Protein AF-Q3TIV5-3-F1 (afdb_monomer_lite)

pLDDT: mean 74.92, std 12.52, range [39.38, 90.62]

Sequence (151 aa):
MPPKKQAQAGGSKKAEQKKKEKIIEDKTFGLKNKKGAKQQKFIKAVTHQVKFGQQNPRQVAQSEAEKKLKKDDKKKELQELNELFKPVVAAQKISKGADPKSVVCAFFKQGQCTKGDKCKFSHDLTLERKCEKRSVYIDARDEELEKGISS

Secondary structure (DSSP, 8-state):
--------HHHHHHHHHHHHHHHHHHHHTTTTT---HHHHHHHHHHHHHHHHTTS-HHHHHHHHHHHHHHHHHHHHHHHHHHHHTS---------TTS-GGGSB-HHHHTT----GGG-SSB--TTTGGGS----TT--HHHHHHHHHH--

Structure (mmCIF, N/CA/C/O backbone):
data_AF-Q3TIV5-3-F1
#
_entry.id   AF-Q3TIV5-3-F1
#
loop_
_atom_site.group_PDB
_atom_site.id
_atom_site.type_symbol
_atom_site.label_atom_id
_atom_site.label_alt_id
_atom_site.label_comp_id
_atom_site.label_asym_id
_atom_site.label_entity_id
_atom_site.label_seq_id
_atom_site.pdbx_PDB_ins_code
_atom_site.Cartn_x
_atom_site.Cartn_y
_atom_site.Cartn_z
_atom_site.occupancy
_atom_site.B_iso_or_equiv
_atom_site.auth_seq_id
_atom_site.auth_comp_id
_atom_site.auth_asym_id
_atom_site.auth_atom_id
_atom_site.pdbx_PDB_model_num
ATOM 1 N N . MET A 1 1 ? 3.127 -7.203 57.693 1.00 39.38 1 MET A N 1
ATOM 2 C CA . MET A 1 1 ? 2.578 -8.358 56.942 1.00 39.38 1 MET A CA 1
ATOM 3 C C . MET A 1 1 ? 2.193 -7.900 55.538 1.00 39.38 1 MET A C 1
ATOM 5 O O . MET A 1 1 ? 1.314 -7.053 55.437 1.00 39.38 1 MET A O 1
ATOM 9 N N . PRO A 1 2 ? 2.840 -8.389 54.467 1.00 48.47 2 PRO A N 1
ATOM 10 C CA . PRO A 1 2 ? 2.459 -8.059 53.095 1.00 48.47 2 PRO A CA 1
ATOM 11 C C . PRO A 1 2 ? 1.192 -8.840 52.693 1.00 48.47 2 PRO A C 1
ATOM 13 O O . PRO A 1 2 ? 1.144 -10.056 52.907 1.00 48.47 2 PRO A O 1
ATOM 16 N N . PRO A 1 3 ? 0.164 -8.194 52.114 1.00 55.72 3 PRO A N 1
ATOM 17 C CA . PRO A 1 3 ? -1.079 -8.862 51.748 1.00 55.72 3 PRO A CA 1
ATOM 18 C C . PRO A 1 3 ? -0.888 -9.746 50.509 1.00 55.72 3 PRO A C 1
ATOM 20 O O . PRO A 1 3 ? -0.866 -9.294 49.366 1.00 55.72 3 PRO A O 1
ATOM 23 N N . LYS A 1 4 ? -0.794 -11.052 50.752 1.00 49.47 4 LYS A N 1
ATOM 24 C CA . LYS A 1 4 ? -0.905 -12.112 49.750 1.00 49.47 4 LYS A CA 1
ATOM 25 C C . LYS A 1 4 ? -2.388 -12.288 49.391 1.00 49.47 4 LYS A C 1
ATOM 27 O O . LYS A 1 4 ? -3.097 -13.026 50.066 1.00 49.47 4 LYS A O 1
ATOM 32 N N . LYS A 1 5 ? -2.874 -11.634 48.329 1.00 43.88 5 LYS A N 1
ATOM 33 C CA . LYS A 1 5 ? -4.102 -12.065 47.634 1.00 43.88 5 LYS A CA 1
ATOM 34 C C . LYS A 1 5 ? -3.806 -12.343 46.169 1.00 43.88 5 LYS A C 1
ATOM 36 O O . LYS A 1 5 ? -3.547 -11.459 45.361 1.00 43.88 5 LYS A O 1
ATOM 41 N N . GLN A 1 6 ? -3.793 -13.640 45.899 1.00 43.62 6 GLN A N 1
ATOM 42 C CA . GLN A 1 6 ? -3.507 -14.278 44.633 1.00 43.62 6 GLN A CA 1
ATOM 43 C C . GLN A 1 6 ? -4.566 -13.951 43.575 1.00 43.62 6 GLN A C 1
ATOM 45 O O . GLN A 1 6 ? -5.770 -13.983 43.813 1.00 43.62 6 GLN A O 1
ATOM 50 N N . ALA A 1 7 ? -4.054 -13.676 42.381 1.00 45.09 7 ALA A N 1
ATOM 51 C CA . ALA A 1 7 ? -4.575 -14.059 41.078 1.00 45.09 7 ALA A CA 1
ATOM 52 C C . ALA A 1 7 ? -5.830 -14.966 41.061 1.00 45.09 7 ALA A C 1
ATOM 54 O O . ALA A 1 7 ? -5.704 -16.183 41.002 1.00 45.09 7 ALA A O 1
ATOM 55 N N . GLN A 1 8 ? -7.031 -14.381 40.963 1.00 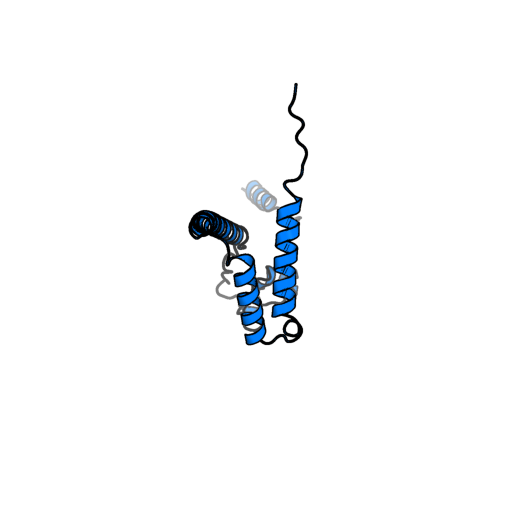41.53 8 GLN A N 1
ATOM 56 C CA . GLN A 1 8 ? -8.200 -15.041 40.342 1.00 41.53 8 GLN A CA 1
ATOM 57 C C . GLN A 1 8 ? -9.097 -14.105 39.500 1.00 41.53 8 GLN A C 1
ATOM 59 O O . GLN A 1 8 ? -10.140 -14.523 39.005 1.00 41.53 8 GLN A O 1
ATOM 64 N N . ALA A 1 9 ? -8.671 -12.873 39.198 1.00 48.53 9 ALA A N 1
ATOM 65 C CA . ALA A 1 9 ? -9.428 -11.980 38.303 1.00 48.53 9 ALA A CA 1
ATOM 66 C C . ALA A 1 9 ? -9.387 -12.396 36.808 1.00 48.53 9 ALA A C 1
ATOM 68 O O . ALA A 1 9 ? -10.156 -11.884 35.993 1.00 48.53 9 ALA A O 1
ATOM 69 N N . GLY A 1 10 ? -8.504 -13.331 36.428 1.00 47.69 10 GLY A N 1
ATOM 70 C CA . GLY A 1 10 ? -8.333 -13.785 35.039 1.00 47.69 10 GLY A CA 1
ATOM 71 C C . GLY A 1 10 ? -9.355 -14.826 34.557 1.00 47.69 10 GLY A C 1
ATOM 72 O O . GLY A 1 10 ? -9.569 -14.959 33.351 1.00 47.69 10 GLY A O 1
ATOM 73 N N . GLY A 1 11 ? -10.010 -15.550 35.474 1.00 50.72 11 GLY A N 1
ATOM 74 C CA . GLY A 1 11 ? -10.918 -16.655 35.137 1.00 50.72 11 GLY A CA 1
ATOM 75 C C . GLY A 1 11 ? -12.246 -16.198 34.526 1.00 50.72 11 GLY A C 1
ATOM 76 O O . GLY A 1 11 ? -12.652 -16.708 33.479 1.00 50.72 11 GLY A O 1
ATOM 77 N N . SER A 1 12 ? -12.893 -15.191 35.123 1.00 62.12 12 SER A N 1
ATOM 78 C CA . SER A 1 12 ? -14.235 -14.753 34.705 1.00 62.12 12 SER A CA 1
ATOM 79 C C . SER A 1 12 ? -14.260 -14.137 33.309 1.00 62.12 12 SER A C 1
ATOM 81 O O . SER A 1 12 ? -15.129 -14.479 32.512 1.00 62.12 12 SER A O 1
ATOM 83 N N . LYS A 1 13 ? -13.264 -13.312 32.947 1.00 75.25 13 LYS A N 1
ATOM 84 C CA . LYS A 1 13 ? -13.191 -12.717 31.599 1.00 75.25 13 LYS A CA 1
ATOM 85 C C . LYS A 1 13 ? -13.003 -13.780 30.515 1.00 75.25 13 LYS A C 1
ATOM 87 O O . LYS A 1 13 ? -13.672 -13.728 29.486 1.00 75.25 13 LYS A O 1
ATOM 92 N N . LYS A 1 14 ? -12.149 -14.783 30.762 1.00 78.94 14 LYS A N 1
ATOM 93 C CA . LYS A 1 14 ? -11.912 -15.890 29.821 1.00 78.94 14 LYS A CA 1
ATOM 94 C C . LYS A 1 14 ? -13.148 -16.780 29.667 1.00 78.94 14 LYS A C 1
ATOM 96 O O . LYS A 1 14 ? -13.465 -17.188 28.551 1.00 78.94 14 LYS A O 1
ATOM 101 N N . ALA A 1 15 ? -13.861 -17.063 30.758 1.00 83.00 15 ALA A N 1
ATOM 102 C CA . ALA A 1 15 ? -15.099 -17.839 30.719 1.00 83.00 15 ALA A CA 1
ATOM 103 C C . ALA A 1 15 ? -16.219 -17.105 29.961 1.00 83.00 15 ALA A C 1
ATOM 105 O O . ALA A 1 15 ? -16.880 -17.698 29.108 1.00 83.00 15 ALA A O 1
ATOM 106 N N . GLU A 1 16 ? -16.402 -15.810 30.217 1.00 81.31 16 GLU A N 1
ATOM 107 C CA . GLU A 1 16 ? -17.414 -14.992 29.545 1.00 81.31 16 GLU A CA 1
ATOM 108 C C . GLU A 1 16 ? -17.105 -14.816 28.049 1.00 81.31 16 GLU A C 1
ATOM 110 O O . GLU A 1 16 ? -17.998 -14.906 27.206 1.00 81.31 16 GLU A O 1
ATOM 115 N N . GLN A 1 17 ? -15.826 -14.667 27.696 1.00 80.56 17 GLN A N 1
ATOM 116 C CA . GLN A 1 17 ? -15.374 -14.595 26.308 1.00 80.56 17 GLN A CA 1
ATOM 117 C C . GLN A 1 17 ? -15.606 -15.910 25.552 1.00 80.56 17 GLN A C 1
ATOM 119 O O . GLN A 1 17 ? -16.105 -15.870 24.432 1.00 80.56 17 GLN A O 1
ATOM 124 N N . LYS A 1 18 ? -15.350 -17.071 26.175 1.00 85.38 18 LYS A N 1
ATOM 125 C CA . LYS A 1 18 ? -15.676 -18.383 25.587 1.00 85.38 18 LYS A CA 1
ATOM 126 C C . LYS A 1 18 ? -17.178 -18.561 25.352 1.00 85.38 18 LYS A C 1
ATOM 128 O O . LYS A 1 18 ? -17.565 -19.100 24.324 1.00 85.38 18 LYS A O 1
ATOM 133 N N . LYS A 1 19 ? -18.038 -18.103 26.270 1.00 86.06 19 LYS A N 1
ATOM 134 C CA . LYS A 1 19 ? -19.501 -18.140 26.072 1.00 86.06 19 LYS A CA 1
ATOM 135 C C . LYS A 1 19 ? -19.923 -17.270 24.886 1.00 86.06 19 LYS A C 1
ATOM 137 O O . LYS A 1 19 ? -20.697 -17.721 24.049 1.00 86.06 19 LYS A O 1
ATOM 142 N N . LYS A 1 20 ? -19.369 -16.058 24.774 1.00 85.56 20 LYS A N 1
ATOM 143 C CA . LYS A 1 20 ? -19.592 -15.161 23.626 1.00 85.56 20 LYS A CA 1
ATOM 144 C C . LYS A 1 20 ? -19.121 -15.795 22.317 1.00 85.56 20 LYS A C 1
ATOM 146 O O . LYS A 1 20 ? -19.830 -15.715 21.322 1.00 85.56 20 LYS A O 1
ATOM 151 N N . GLU A 1 21 ? -17.965 -16.452 22.323 1.00 86.25 21 GLU A N 1
ATOM 152 C CA . GLU A 1 21 ? -17.433 -17.156 21.155 1.00 86.25 21 GLU A CA 1
ATOM 153 C C . GLU A 1 21 ? -18.335 -18.316 20.731 1.00 86.25 21 GLU A C 1
ATOM 155 O O . GLU A 1 21 ? -18.706 -18.364 19.566 1.00 86.25 21 GLU A O 1
ATOM 160 N N . LYS A 1 22 ? -18.821 -19.135 21.675 1.00 87.56 22 LYS A N 1
ATOM 161 C CA . LYS A 1 22 ? -19.807 -20.193 21.397 1.00 87.56 22 LYS A CA 1
ATOM 162 C C . LYS A 1 22 ? -21.110 -19.652 20.803 1.00 87.56 22 LYS A C 1
ATOM 164 O O . LYS A 1 22 ? -21.621 -20.225 19.853 1.00 87.56 22 LYS A O 1
ATOM 169 N N . ILE A 1 23 ? -21.629 -18.529 21.310 1.00 87.06 23 ILE A N 1
ATOM 170 C CA . ILE A 1 23 ? -22.836 -17.881 20.757 1.00 87.06 23 ILE A CA 1
ATOM 171 C C . ILE A 1 23 ? -22.581 -17.364 19.334 1.00 87.06 23 ILE A C 1
ATOM 173 O O . ILE A 1 23 ? -23.464 -17.422 18.480 1.00 87.06 23 ILE A O 1
ATOM 177 N N . ILE A 1 24 ? -21.384 -16.834 19.068 1.00 86.69 24 ILE A N 1
ATOM 178 C CA . ILE A 1 24 ? -21.001 -16.404 17.721 1.00 86.69 24 ILE A CA 1
ATOM 179 C C . ILE A 1 24 ? -20.874 -17.621 16.814 1.00 86.69 24 ILE A C 1
ATOM 181 O O . ILE A 1 24 ? -21.398 -17.586 15.707 1.00 86.69 24 ILE A O 1
ATOM 185 N N . GLU A 1 25 ? -20.192 -18.679 17.247 1.00 84.38 25 GLU A N 1
ATOM 186 C CA . GLU A 1 25 ? -20.038 -19.914 16.482 1.00 84.38 25 GLU A CA 1
ATOM 187 C C . GLU A 1 25 ? -21.381 -20.525 16.133 1.00 84.38 25 GLU A C 1
ATOM 189 O O . GLU A 1 25 ? -21.583 -20.764 14.955 1.00 84.38 25 GLU A O 1
ATOM 194 N N . ASP A 1 26 ? -22.301 -20.650 17.087 1.00 88.62 26 ASP A N 1
ATOM 195 C CA . ASP A 1 26 ? -23.659 -21.161 16.882 1.00 88.62 26 ASP A CA 1
ATOM 196 C C . ASP A 1 26 ? -24.447 -20.324 15.855 1.00 88.62 26 ASP A C 1
ATOM 198 O O . ASP A 1 26 ? -24.900 -20.834 14.832 1.00 88.62 26 ASP A O 1
ATOM 202 N N . LYS A 1 27 ? -24.488 -18.995 16.022 1.00 87.06 27 LYS A N 1
ATOM 203 C CA . LYS A 1 27 ? -25.204 -18.096 15.094 1.00 87.06 27 LYS A CA 1
ATOM 204 C C . LYS A 1 27 ? -24.546 -17.945 13.721 1.00 87.06 27 LYS A C 1
ATOM 206 O O . LYS A 1 27 ? -25.187 -17.489 12.775 1.00 87.06 27 LYS A O 1
ATOM 211 N N . THR A 1 28 ? -23.250 -18.228 13.613 1.00 84.00 28 THR A N 1
ATOM 212 C CA . THR A 1 28 ? -22.482 -18.120 12.358 1.00 84.00 28 THR A CA 1
ATOM 213 C C . THR A 1 28 ? -22.102 -19.485 11.783 1.00 84.00 28 THR A C 1
ATOM 215 O O . THR A 1 28 ? -21.384 -19.552 10.777 1.00 84.00 28 THR A O 1
ATOM 218 N N . PHE A 1 29 ? -22.594 -20.564 12.393 1.00 85.69 29 PHE A N 1
ATOM 219 C CA . PHE A 1 29 ? -22.361 -21.941 11.990 1.00 85.69 29 PHE A CA 1
ATOM 220 C C . PHE A 1 29 ? -22.921 -22.160 10.578 1.00 85.69 29 PHE A C 1
ATOM 222 O O . PHE A 1 29 ? -23.987 -21.658 10.231 1.00 85.69 29 PHE A O 1
ATOM 229 N N . GLY A 1 30 ? -22.157 -22.819 9.704 1.00 80.12 30 GLY A N 1
ATOM 230 C CA . GLY A 1 30 ? -22.539 -23.061 8.302 1.00 80.12 30 GLY A CA 1
ATOM 231 C C . GLY A 1 30 ? -22.417 -21.865 7.339 1.00 80.12 30 GLY A C 1
ATOM 232 O O . GLY A 1 30 ? -22.327 -22.064 6.129 1.00 80.12 30 GLY A O 1
ATOM 233 N N . LEU A 1 31 ? -22.330 -20.623 7.831 1.00 78.25 31 LEU A N 1
ATOM 234 C CA . LEU A 1 31 ? -22.202 -19.424 6.981 1.00 78.25 31 LEU A CA 1
ATOM 235 C C . LEU A 1 31 ? -20.742 -19.053 6.679 1.00 78.25 31 LEU A C 1
ATOM 237 O O . LEU A 1 31 ? -20.468 -18.425 5.657 1.00 78.25 31 LEU A O 1
ATOM 241 N N . LYS A 1 32 ? -19.795 -19.462 7.533 1.00 66.50 32 LYS A N 1
ATOM 242 C CA . LYS A 1 32 ? -18.359 -19.149 7.389 1.00 66.50 32 LYS A CA 1
ATOM 243 C C . LYS A 1 32 ? -17.712 -19.765 6.140 1.00 66.50 32 LYS A C 1
ATOM 245 O O . LYS A 1 32 ? -16.792 -19.168 5.587 1.00 66.50 32 LYS A O 1
ATOM 250 N N . ASN A 1 33 ? -18.213 -20.904 5.654 1.00 71.88 33 ASN A N 1
ATOM 251 C CA . ASN A 1 33 ? -17.664 -21.585 4.472 1.00 71.88 33 ASN A CA 1
ATOM 252 C C . ASN A 1 33 ? -18.094 -20.924 3.152 1.00 71.88 33 ASN A C 1
ATOM 254 O O . ASN A 1 33 ? -17.470 -21.141 2.114 1.00 71.88 33 ASN A O 1
ATOM 258 N N . LYS A 1 34 ? -19.143 -20.093 3.172 1.00 70.94 34 LYS A N 1
ATOM 259 C CA . LYS A 1 34 ? -19.651 -19.399 1.986 1.00 70.94 34 LYS A CA 1
ATOM 260 C C . LYS A 1 34 ? -19.122 -17.966 1.979 1.00 70.94 34 LYS A C 1
ATOM 262 O O . LYS A 1 34 ? -19.580 -17.118 2.740 1.00 70.94 34 LYS A O 1
ATOM 267 N N . LYS A 1 35 ? -18.187 -17.663 1.070 1.00 73.06 35 LYS A N 1
ATOM 268 C CA . LYS A 1 35 ? -17.531 -16.341 0.921 1.00 73.06 35 LYS A CA 1
ATOM 269 C C . LYS A 1 35 ? -18.456 -15.212 0.411 1.00 73.06 35 LYS A C 1
ATOM 271 O O . LYS A 1 35 ? -17.978 -14.201 -0.094 1.00 73.06 35 LYS A O 1
ATOM 276 N N . GLY A 1 36 ? -19.777 -15.354 0.530 1.00 83.75 36 GLY A N 1
ATOM 277 C CA . GLY A 1 36 ? -20.743 -14.367 0.050 1.00 83.75 36 GLY A CA 1
ATOM 278 C C . GLY A 1 36 ? -20.631 -13.038 0.801 1.00 83.75 36 GLY A C 1
ATOM 279 O O . GLY A 1 36 ? -20.573 -13.012 2.029 1.00 83.75 36 GLY A O 1
ATOM 280 N N . ALA A 1 37 ? -20.651 -11.913 0.080 1.00 87.88 37 ALA A N 1
ATOM 281 C CA . ALA A 1 37 ? -20.561 -10.580 0.685 1.00 87.88 37 ALA A CA 1
ATOM 282 C C . ALA A 1 37 ? -21.685 -10.311 1.709 1.00 87.88 37 ALA A C 1
ATOM 284 O O . ALA A 1 37 ? -21.443 -9.687 2.743 1.00 87.88 37 ALA A O 1
ATOM 285 N N . LYS A 1 38 ? -22.904 -10.812 1.453 1.00 87.38 38 LYS A N 1
ATOM 286 C CA . LYS A 1 38 ? -24.046 -10.723 2.382 1.00 87.38 38 LYS A CA 1
ATOM 287 C C . LYS A 1 38 ? -23.791 -11.535 3.659 1.00 87.38 38 LYS A C 1
ATOM 289 O O . LYS A 1 38 ? -23.950 -11.005 4.756 1.00 87.38 38 LYS A O 1
ATOM 294 N N . GLN A 1 39 ? -23.303 -12.769 3.519 1.00 84.44 39 GLN A N 1
ATOM 295 C CA . GLN A 1 39 ? -22.902 -13.630 4.637 1.00 84.44 39 GLN A CA 1
ATOM 296 C C . GLN A 1 39 ? -21.800 -12.996 5.486 1.00 84.44 39 GLN A C 1
ATOM 298 O O . GLN A 1 39 ? -21.919 -12.943 6.707 1.00 84.44 39 GLN A O 1
ATOM 303 N N . GLN A 1 40 ? -20.770 -12.432 4.853 1.00 85.62 40 GLN A N 1
ATOM 304 C CA . GLN A 1 40 ? -19.689 -11.748 5.563 1.00 85.62 40 GLN A CA 1
ATOM 305 C C . GLN A 1 40 ? -20.196 -10.545 6.370 1.00 85.62 40 GLN A C 1
ATOM 307 O O . GLN A 1 40 ? -19.772 -10.337 7.507 1.00 85.62 40 GLN A O 1
ATOM 312 N N . LYS A 1 41 ? -21.131 -9.758 5.819 1.00 90.25 41 LYS A N 1
ATOM 313 C CA . LYS A 1 41 ? -21.777 -8.652 6.547 1.00 90.25 41 LYS A CA 1
ATOM 314 C C . LYS A 1 41 ? -22.588 -9.157 7.746 1.00 90.25 41 LYS A C 1
ATOM 316 O O . LYS A 1 41 ? -22.481 -8.573 8.821 1.00 90.25 41 LYS A O 1
ATOM 321 N N . PHE A 1 42 ? -23.327 -10.256 7.592 1.00 90.00 42 PHE A N 1
ATOM 322 C CA . PHE A 1 42 ? -24.095 -10.870 8.679 1.00 90.00 42 PHE A CA 1
ATOM 323 C C . PHE A 1 42 ? -23.193 -11.391 9.808 1.00 90.00 42 PHE A C 1
ATOM 325 O O . PHE A 1 42 ? -23.401 -11.042 10.968 1.00 90.00 42 PHE A O 1
ATOM 332 N N . ILE A 1 43 ? -22.127 -12.132 9.478 1.00 88.06 43 ILE A N 1
ATOM 333 C CA . ILE A 1 43 ? -21.142 -12.627 10.456 1.00 88.06 43 ILE A CA 1
ATOM 334 C C . ILE A 1 43 ? -20.528 -11.458 11.236 1.00 88.06 43 ILE A C 1
ATOM 336 O O . ILE A 1 43 ? -20.407 -11.532 12.461 1.00 88.06 43 ILE A O 1
ATOM 340 N N . LYS A 1 44 ? -20.184 -10.356 10.551 1.00 88.94 44 LYS A N 1
ATOM 341 C CA . LYS A 1 44 ? -19.671 -9.137 11.194 1.00 88.94 44 LYS A CA 1
ATOM 342 C C . LYS A 1 44 ? -20.696 -8.512 12.141 1.00 88.94 44 LYS A C 1
ATOM 344 O O . LYS A 1 44 ? -20.329 -8.191 13.268 1.00 88.94 44 LYS A O 1
ATOM 349 N N . ALA A 1 45 ? -21.954 -8.377 11.720 1.00 88.25 45 ALA A N 1
ATOM 350 C CA . ALA A 1 45 ? -23.019 -7.802 12.541 1.00 88.25 45 ALA A CA 1
ATOM 351 C C . ALA A 1 45 ? -23.281 -8.631 13.809 1.00 88.25 45 ALA A C 1
ATOM 353 O O . ALA A 1 45 ? -23.267 -8.084 14.910 1.00 88.25 45 ALA A O 1
ATOM 354 N N . VAL A 1 46 ? -23.414 -9.955 13.675 1.00 88.69 46 VAL A N 1
ATOM 355 C CA . VAL A 1 46 ? -23.622 -10.873 14.808 1.00 88.69 46 VAL A CA 1
ATOM 356 C C . VAL A 1 46 ? -22.420 -10.867 15.754 1.00 88.69 46 VAL A C 1
ATOM 358 O O . VAL A 1 46 ? -22.582 -10.754 16.968 1.00 88.69 46 VAL A O 1
ATOM 361 N N . THR A 1 47 ? -21.199 -10.919 15.210 1.00 87.44 47 THR A N 1
ATOM 362 C CA . THR A 1 47 ? -19.966 -10.846 16.011 1.00 87.44 47 THR A CA 1
ATOM 363 C C . THR A 1 47 ? -19.889 -9.536 16.789 1.00 87.44 47 THR A C 1
ATOM 365 O O . THR A 1 47 ? -19.521 -9.536 17.962 1.00 87.44 47 THR A O 1
ATOM 368 N N . HIS A 1 48 ? -20.247 -8.418 16.156 1.00 85.81 48 HIS A N 1
ATOM 369 C CA . HIS A 1 48 ? -20.264 -7.1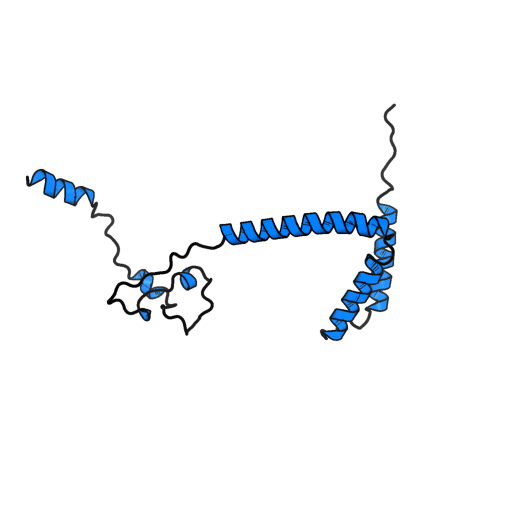11 16.800 1.00 85.81 48 HIS A CA 1
ATOM 370 C C . HIS A 1 48 ? -21.331 -7.043 17.901 1.00 85.81 48 HIS A C 1
ATOM 372 O O . HIS A 1 48 ? -21.037 -6.622 19.017 1.00 85.81 48 HIS A O 1
ATOM 378 N N . GLN A 1 49 ? -22.545 -7.530 17.635 1.00 84.94 49 GLN A N 1
ATOM 379 C CA . GLN A 1 49 ? -23.637 -7.536 18.608 1.00 84.94 49 GLN A CA 1
ATOM 380 C C . GLN A 1 49 ? -23.291 -8.354 19.859 1.00 84.94 49 GLN A C 1
ATOM 382 O O . GLN A 1 49 ? -23.508 -7.886 20.970 1.00 84.94 49 GLN A O 1
ATOM 387 N N . VAL A 1 50 ? -22.698 -9.542 19.707 1.00 84.06 50 VAL A N 1
ATOM 388 C CA . VAL A 1 50 ? -22.349 -10.401 20.853 1.00 84.06 50 VAL A CA 1
ATOM 389 C C . VAL A 1 50 ? -21.129 -9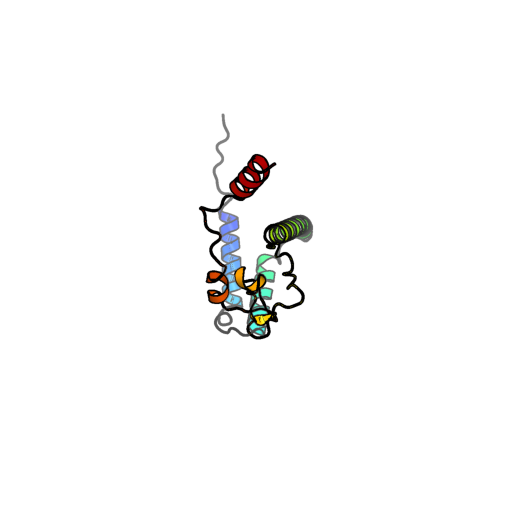.868 21.619 1.00 84.06 50 VAL A C 1
ATOM 391 O O . VAL A 1 50 ? -21.046 -10.026 22.837 1.00 84.06 50 VAL A O 1
ATOM 394 N N . LYS A 1 51 ? -20.176 -9.216 20.936 1.00 81.25 51 LYS A N 1
ATOM 395 C CA . LYS A 1 51 ? -18.973 -8.664 21.584 1.00 81.25 51 LYS A CA 1
ATOM 396 C C . LYS A 1 51 ? -19.223 -7.336 22.300 1.00 81.25 51 LYS A C 1
ATOM 398 O O . LYS A 1 51 ? -18.655 -7.134 23.370 1.00 81.25 51 LYS A O 1
ATOM 403 N N . PHE A 1 52 ? -20.042 -6.453 21.728 1.00 76.69 52 PHE A N 1
ATOM 404 C CA . PHE A 1 52 ? -20.226 -5.082 22.223 1.00 76.69 52 PHE A CA 1
ATOM 405 C C . PHE A 1 52 ? -21.618 -4.808 22.809 1.00 76.69 52 PHE A C 1
ATOM 407 O O . PHE A 1 52 ? -21.761 -3.876 23.592 1.00 76.69 52 PHE A O 1
ATOM 414 N N . GLY A 1 53 ? -22.634 -5.618 22.492 1.00 67.81 53 GLY A N 1
ATOM 415 C CA . GLY A 1 53 ? -24.045 -5.350 22.813 1.00 67.81 53 GLY A CA 1
ATOM 416 C C . GLY A 1 53 ? -24.446 -5.411 24.291 1.00 67.81 53 GLY A C 1
ATOM 417 O O . GLY A 1 53 ? -25.624 -5.279 24.590 1.00 67.81 53 GLY A O 1
ATOM 418 N N . GLN A 1 54 ? -23.504 -5.603 25.215 1.00 62.06 54 GLN A N 1
ATOM 419 C CA . GLN A 1 54 ? -23.751 -5.549 26.664 1.00 62.06 54 GLN A CA 1
ATOM 420 C C . GLN A 1 54 ? -22.816 -4.583 27.394 1.00 62.06 54 GLN A C 1
ATOM 422 O O . GLN A 1 54 ? -22.658 -4.652 28.610 1.00 62.06 54 GLN A O 1
ATOM 427 N N . GLN A 1 55 ? -22.156 -3.682 26.671 1.00 62.38 55 GLN A N 1
ATOM 428 C CA . GLN A 1 55 ? -21.447 -2.601 27.333 1.00 62.38 55 GLN A CA 1
ATOM 429 C C . GLN A 1 55 ? -22.469 -1.526 27.710 1.00 62.38 55 GLN A C 1
ATOM 431 O O . GLN A 1 55 ? -23.162 -0.991 26.846 1.00 62.38 55 GLN A O 1
ATOM 436 N N . ASN A 1 56 ? -22.581 -1.230 29.010 1.00 62.94 56 ASN A N 1
ATOM 437 C CA . ASN A 1 56 ? -23.412 -0.133 29.506 1.00 62.94 56 ASN A CA 1
ATOM 438 C C . ASN A 1 56 ? -23.089 1.149 28.716 1.00 62.94 56 ASN A C 1
ATOM 440 O O . ASN A 1 56 ? -21.900 1.416 28.509 1.00 62.94 56 ASN A O 1
ATOM 444 N N . PRO A 1 57 ? -24.084 1.979 28.340 1.00 66.12 57 PRO A N 1
ATOM 445 C CA . PRO A 1 57 ? -23.878 3.181 27.521 1.00 66.12 57 PRO A CA 1
ATOM 446 C C . PRO A 1 57 ? -22.729 4.068 28.019 1.00 66.12 57 PRO A C 1
ATOM 448 O O . PRO A 1 57 ? -21.966 4.618 27.232 1.00 66.12 57 PRO A O 1
ATOM 451 N N . ARG A 1 58 ? -22.540 4.127 29.344 1.00 67.69 58 ARG A N 1
ATOM 452 C CA . ARG A 1 58 ? -21.454 4.862 30.003 1.00 67.69 58 ARG A CA 1
ATOM 453 C C . ARG A 1 58 ? -20.055 4.290 29.729 1.00 67.69 58 ARG A C 1
ATOM 455 O O . ARG A 1 58 ? -19.130 5.055 29.486 1.00 67.69 58 ARG A O 1
ATOM 462 N N . GLN A 1 59 ? -19.893 2.965 29.739 1.00 65.25 59 GLN A N 1
ATOM 463 C CA . GLN A 1 59 ? -18.619 2.308 29.411 1.00 65.25 59 GLN A CA 1
ATOM 464 C C . GLN A 1 59 ? -18.346 2.325 27.905 1.00 65.25 59 GLN A C 1
ATOM 466 O O . GLN A 1 59 ? -17.191 2.439 27.493 1.00 65.25 59 GLN A O 1
ATOM 471 N N . VAL A 1 60 ? -19.396 2.256 27.078 1.00 63.84 60 VAL A N 1
ATOM 472 C CA . VAL A 1 60 ? -19.266 2.472 25.631 1.00 63.84 60 VAL A CA 1
ATOM 473 C C . VAL A 1 60 ? -18.758 3.882 25.383 1.00 63.84 60 VAL A C 1
ATOM 475 O O . VAL A 1 60 ? -17.712 4.005 24.773 1.00 63.84 60 VAL A O 1
ATOM 478 N N . ALA A 1 61 ? -19.390 4.919 25.939 1.00 65.12 61 ALA A N 1
ATOM 479 C CA . ALA A 1 61 ? -18.974 6.306 25.733 1.00 65.12 61 ALA A CA 1
ATOM 480 C C . ALA A 1 61 ? -17.517 6.568 26.158 1.00 65.12 61 ALA A C 1
ATOM 482 O O . ALA A 1 61 ? -16.757 7.163 25.396 1.00 65.12 61 ALA A O 1
ATOM 483 N N . GLN A 1 62 ? -17.102 6.070 27.330 1.00 68.62 62 GLN A N 1
ATOM 484 C CA . GLN A 1 62 ? -15.713 6.193 27.793 1.00 68.62 62 GLN A CA 1
ATOM 485 C C . GLN A 1 62 ? -14.739 5.448 26.872 1.00 68.62 62 GLN A C 1
ATOM 487 O O . GLN A 1 62 ? -13.776 6.033 26.378 1.00 68.62 62 GLN A O 1
ATOM 492 N N . SER A 1 63 ? -15.034 4.185 26.549 1.00 64.06 63 SER A N 1
ATOM 493 C CA . SER A 1 63 ? -14.167 3.393 25.673 1.00 64.06 63 SER A CA 1
ATOM 494 C C . SER A 1 63 ? -14.176 3.872 24.218 1.00 64.06 63 SER A C 1
ATOM 496 O O . SER A 1 63 ? -13.194 3.672 23.508 1.00 64.06 63 SER A O 1
ATOM 498 N N . GLU A 1 64 ? -15.251 4.504 23.747 1.00 67.62 64 GLU A N 1
ATOM 499 C CA . GLU A 1 64 ? -15.354 5.072 22.408 1.00 67.62 64 GLU A CA 1
ATOM 500 C C . GLU A 1 64 ? -14.566 6.379 22.317 1.00 67.62 64 GLU A C 1
ATOM 502 O O . GLU A 1 64 ? -13.849 6.563 21.339 1.00 67.62 64 GLU A O 1
ATOM 507 N N . ALA A 1 65 ? -14.612 7.238 23.341 1.00 70.44 65 ALA A N 1
ATOM 508 C CA . ALA A 1 65 ? -13.774 8.436 23.422 1.00 70.44 65 ALA A CA 1
ATOM 509 C C . ALA A 1 65 ? -12.277 8.076 23.426 1.00 70.44 65 ALA A C 1
ATOM 511 O O . ALA A 1 65 ? -11.517 8.587 22.602 1.00 70.44 65 ALA A O 1
ATOM 512 N N . GLU A 1 66 ? -11.865 7.112 24.257 1.00 71.12 66 GLU A N 1
ATOM 513 C CA . GLU A 1 66 ? -10.483 6.615 24.274 1.00 71.12 66 GLU A CA 1
ATOM 514 C C . GLU A 1 66 ? -10.077 5.959 22.943 1.00 71.12 66 GLU A C 1
ATOM 516 O O . GLU A 1 66 ? -8.958 6.149 22.465 1.00 71.12 66 GLU A O 1
ATOM 521 N N . LYS A 1 67 ? -10.977 5.199 22.300 1.00 72.12 67 LYS A N 1
ATOM 522 C CA . LYS A 1 67 ? -10.716 4.601 20.979 1.00 72.12 67 LYS A CA 1
ATOM 523 C C . LYS A 1 67 ? -10.639 5.645 19.872 1.00 72.12 67 LYS A C 1
ATOM 525 O O . LYS A 1 67 ? -9.864 5.443 18.945 1.00 72.12 67 LYS A O 1
ATOM 530 N N . LYS A 1 68 ? -11.425 6.724 19.930 1.00 72.00 68 LYS A N 1
ATOM 531 C CA . LYS A 1 68 ? -11.371 7.821 18.953 1.00 72.00 68 LYS A CA 1
ATOM 532 C C . LYS A 1 68 ? -10.037 8.556 19.046 1.00 72.00 68 LYS A C 1
ATOM 534 O O . LYS A 1 68 ? -9.410 8.718 18.006 1.00 72.00 68 LYS A O 1
ATOM 539 N N . LEU A 1 69 ? -9.567 8.882 20.256 1.00 75.75 69 LEU A N 1
ATOM 540 C CA . LEU A 1 69 ? -8.229 9.457 20.451 1.00 75.75 69 LEU A CA 1
ATOM 541 C C . LEU A 1 69 ? -7.141 8.520 19.920 1.00 75.75 69 LEU A C 1
ATOM 543 O O . LEU A 1 69 ? -6.355 8.921 19.072 1.00 75.75 69 LEU A O 1
ATOM 547 N N . LYS A 1 70 ? -7.151 7.243 20.327 1.00 76.62 70 LYS A N 1
ATOM 548 C CA . LYS A 1 70 ? -6.156 6.262 19.853 1.00 76.62 70 LYS A CA 1
ATOM 549 C C . LYS A 1 70 ? -6.222 6.016 18.346 1.00 76.62 70 LYS A C 1
ATOM 551 O O . LYS A 1 70 ? -5.218 5.666 17.740 1.00 76.62 70 LYS A O 1
ATOM 556 N N . LYS A 1 71 ? -7.397 6.146 17.725 1.00 80.25 71 LYS A N 1
ATOM 557 C CA . LYS A 1 71 ? -7.560 5.993 16.274 1.00 80.25 71 LYS A CA 1
ATOM 558 C C . LYS A 1 71 ? -7.056 7.219 15.518 1.00 80.25 71 LYS A C 1
ATOM 560 O O . LYS A 1 71 ? -6.499 7.036 14.442 1.00 80.25 71 LYS A O 1
ATOM 565 N N . ASP A 1 72 ? -7.270 8.422 16.044 1.00 81.62 72 ASP A N 1
ATOM 566 C CA . ASP A 1 72 ? -6.727 9.654 15.466 1.00 81.62 72 ASP A CA 1
ATOM 567 C C . ASP A 1 72 ? -5.200 9.667 15.557 1.00 81.62 72 ASP A C 1
ATOM 569 O O . ASP A 1 72 ? -4.531 9.858 14.547 1.00 81.62 72 ASP A O 1
ATOM 573 N N . ASP A 1 73 ? -4.669 9.319 16.728 1.00 83.25 73 ASP A N 1
ATOM 574 C CA . ASP A 1 73 ? -3.235 9.191 16.986 1.00 83.25 73 ASP A CA 1
ATOM 575 C C . ASP A 1 73 ? -2.593 8.145 16.063 1.00 83.25 73 ASP A C 1
ATOM 577 O O . ASP A 1 73 ? -1.682 8.447 15.299 1.00 83.25 73 ASP A O 1
ATOM 581 N N . LYS A 1 74 ? -3.191 6.949 15.971 1.00 86.94 74 LYS A N 1
ATOM 582 C CA . LYS A 1 74 ? -2.722 5.901 15.054 1.00 86.94 74 LYS A CA 1
ATOM 583 C C . LYS A 1 74 ? -2.863 6.273 13.575 1.00 86.94 74 LYS A C 1
ATOM 585 O O . LYS A 1 74 ? -2.117 5.767 12.741 1.00 86.94 74 LYS A O 1
ATOM 590 N N . LYS A 1 75 ? -3.837 7.114 13.213 1.00 87.06 75 LYS A N 1
ATOM 591 C CA . LYS A 1 75 ? -3.984 7.609 11.837 1.00 87.06 75 LYS A CA 1
ATOM 592 C C . LYS A 1 75 ? -2.904 8.644 11.519 1.00 87.06 75 LYS A C 1
ATOM 594 O O . LYS A 1 75 ? -2.380 8.600 10.411 1.00 87.06 75 LYS A O 1
ATOM 599 N N . LYS A 1 76 ? -2.574 9.526 12.465 1.00 88.31 76 LYS A N 1
ATOM 600 C CA . LYS A 1 76 ? -1.469 10.485 12.350 1.00 88.31 76 LYS A CA 1
ATOM 601 C C . LYS A 1 76 ? -0.127 9.772 12.269 1.00 88.31 76 LYS A C 1
ATOM 603 O O . LYS A 1 76 ? 0.604 10.036 11.331 1.00 88.31 76 LYS A O 1
ATOM 608 N N . GLU A 1 77 ? 0.128 8.794 13.136 1.00 87.62 77 GLU A N 1
ATOM 609 C CA . GLU A 1 77 ? 1.337 7.961 13.081 1.00 87.62 77 GLU A CA 1
ATOM 610 C C . GLU A 1 77 ? 1.449 7.228 11.736 1.00 87.62 77 GLU A C 1
ATOM 612 O O . GLU A 1 77 ? 2.498 7.239 11.104 1.00 87.62 77 GLU A O 1
ATOM 617 N N . LEU A 1 78 ? 0.352 6.648 11.232 1.00 84.06 78 LEU A N 1
ATOM 618 C CA . LEU A 1 78 ? 0.353 6.005 9.915 1.00 84.06 78 LEU A CA 1
ATOM 619 C C . LEU A 1 78 ? 0.598 7.004 8.775 1.00 84.06 78 LEU A C 1
ATOM 621 O O . LEU A 1 78 ? 1.221 6.645 7.776 1.00 84.06 78 LEU A O 1
ATOM 625 N N . GLN A 1 79 ? 0.085 8.229 8.894 1.00 86.06 79 GLN A N 1
ATOM 626 C CA . GLN A 1 79 ? 0.301 9.285 7.912 1.00 86.06 79 GLN A CA 1
ATOM 627 C C . GLN A 1 79 ? 1.752 9.775 7.940 1.00 86.06 79 GLN A C 1
ATOM 629 O O . GLN A 1 79 ? 2.362 9.820 6.879 1.00 86.06 79 GLN A O 1
ATOM 634 N N . GLU A 1 80 ? 2.314 10.029 9.121 1.00 88.12 80 GLU A N 1
ATOM 635 C CA . GLU A 1 80 ? 3.711 10.428 9.313 1.00 88.12 80 GLU A CA 1
ATOM 636 C C . GLU A 1 80 ? 4.663 9.333 8.821 1.00 88.12 80 GLU A C 1
ATOM 638 O O . GLU A 1 80 ? 5.601 9.604 8.075 1.00 88.12 80 GLU A O 1
ATOM 643 N N . LEU A 1 81 ? 4.361 8.066 9.124 1.00 85.38 81 LEU A N 1
ATOM 644 C CA . LEU A 1 81 ? 5.099 6.929 8.587 1.00 85.38 81 LEU A CA 1
ATOM 645 C C . LEU A 1 81 ? 4.980 6.878 7.060 1.00 85.38 81 LEU A C 1
ATOM 647 O O . LEU A 1 81 ? 5.959 6.643 6.363 1.00 85.38 81 LEU A O 1
ATOM 651 N N . ASN A 1 82 ? 3.800 7.138 6.497 1.00 83.12 82 ASN A N 1
ATOM 652 C CA . ASN A 1 82 ? 3.658 7.194 5.048 1.00 83.12 82 ASN A CA 1
ATOM 653 C C . ASN A 1 82 ? 4.381 8.397 4.424 1.00 83.12 82 ASN A C 1
ATOM 655 O O . ASN A 1 82 ? 4.838 8.285 3.295 1.00 83.12 82 ASN A O 1
ATOM 659 N N . GLU A 1 83 ? 4.495 9.524 5.119 1.00 82.50 83 GLU A N 1
ATOM 660 C CA . GLU A 1 83 ? 5.220 10.710 4.659 1.00 82.50 83 GLU A CA 1
ATOM 661 C C . GLU A 1 83 ? 6.733 10.504 4.718 1.00 82.50 83 GLU A C 1
ATOM 663 O O . GLU A 1 83 ? 7.414 10.796 3.739 1.00 82.50 83 GLU A O 1
ATOM 668 N N . LEU A 1 84 ? 7.249 9.912 5.796 1.00 79.25 84 LEU A N 1
ATOM 669 C CA . LEU A 1 84 ? 8.670 9.605 5.940 1.00 79.25 84 LEU A CA 1
ATOM 670 C C . LEU A 1 84 ? 9.126 8.529 4.948 1.00 79.25 84 LEU A C 1
ATOM 672 O O . LEU A 1 84 ? 10.204 8.626 4.366 1.00 79.25 84 LEU A O 1
ATOM 676 N N . PHE A 1 85 ? 8.292 7.509 4.732 1.00 80.25 85 PHE A N 1
ATOM 677 C CA . PHE A 1 85 ? 8.582 6.435 3.785 1.00 80.25 85 PHE A CA 1
ATOM 678 C C . PHE A 1 85 ? 8.130 6.739 2.355 1.00 80.25 85 PHE A C 1
ATOM 680 O O . PHE A 1 85 ? 8.352 5.895 1.488 1.00 80.25 85 PHE A O 1
ATOM 687 N N . LYS A 1 86 ? 7.521 7.901 2.061 1.00 74.69 86 LYS A N 1
ATOM 688 C CA . LYS A 1 86 ? 7.306 8.318 0.669 1.00 74.69 86 LYS A CA 1
ATOM 689 C C . LYS A 1 86 ? 8.678 8.592 0.078 1.00 74.69 86 LYS A C 1
ATOM 691 O O . LYS A 1 86 ? 9.305 9.589 0.438 1.00 74.69 86 LYS A O 1
ATOM 696 N N . PRO A 1 87 ? 9.167 7.739 -0.831 1.00 65.12 87 PRO A N 1
ATOM 697 C CA . PRO A 1 87 ? 10.461 7.998 -1.400 1.00 65.12 87 PRO A CA 1
ATOM 698 C C . PRO A 1 87 ? 10.330 9.263 -2.249 1.00 65.12 87 PRO A C 1
ATOM 700 O O . PRO A 1 87 ? 9.477 9.357 -3.138 1.00 65.12 87 PRO A O 1
ATOM 703 N N . VAL A 1 88 ? 11.145 10.266 -1.930 1.00 69.06 88 VAL A N 1
ATOM 704 C CA . VAL A 1 88 ? 11.241 11.508 -2.694 1.00 69.06 88 VAL A CA 1
ATOM 705 C C . VAL A 1 88 ? 11.855 11.155 -4.046 1.00 69.06 88 VAL A C 1
ATOM 707 O O . VAL A 1 88 ? 13.055 11.285 -4.273 1.00 69.06 88 VAL A O 1
ATOM 710 N N . VAL A 1 89 ? 11.036 10.652 -4.967 1.00 63.19 89 VAL A N 1
ATOM 711 C CA . VAL A 1 89 ? 11.381 10.666 -6.381 1.00 63.19 89 VAL A CA 1
ATOM 712 C C . VAL A 1 89 ? 11.267 12.113 -6.804 1.00 63.19 89 VAL A C 1
ATOM 714 O O . VAL A 1 89 ? 10.176 12.593 -7.117 1.00 63.19 89 VAL A O 1
ATOM 717 N N . ALA A 1 90 ? 12.395 12.823 -6.799 1.00 64.69 90 ALA A N 1
ATOM 718 C CA . ALA A 1 90 ? 12.506 14.058 -7.552 1.00 64.69 90 ALA A CA 1
ATOM 719 C C . ALA A 1 90 ? 11.994 13.757 -8.965 1.00 64.69 90 ALA A C 1
ATOM 721 O O . ALA A 1 90 ? 12.501 12.849 -9.628 1.00 64.69 90 ALA A O 1
ATOM 722 N N . ALA A 1 91 ? 10.925 14.441 -9.380 1.00 65.50 91 ALA A N 1
ATOM 723 C CA . ALA A 1 91 ? 10.340 14.243 -10.695 1.00 65.50 91 ALA A CA 1
ATOM 724 C C . ALA A 1 91 ? 11.467 14.322 -11.734 1.00 65.50 91 ALA A C 1
ATOM 726 O O . ALA A 1 91 ? 12.102 15.369 -11.870 1.00 65.50 91 ALA A O 1
ATOM 727 N N . GLN A 1 92 ? 11.751 13.206 -12.415 1.00 65.00 92 GLN A N 1
ATOM 728 C CA . GLN A 1 92 ? 12.799 13.154 -13.428 1.00 65.00 92 GLN A CA 1
ATOM 729 C C . GLN A 1 92 ? 12.461 14.180 -14.513 1.00 65.00 92 GLN A C 1
ATOM 731 O O . GLN A 1 92 ? 11.530 13.990 -15.301 1.00 65.00 92 GLN A O 1
ATOM 736 N N . LYS A 1 93 ? 13.197 15.296 -14.537 1.00 68.31 93 LYS A N 1
ATOM 737 C CA . LYS A 1 93 ? 13.165 16.234 -15.655 1.00 68.31 93 LYS A CA 1
ATOM 738 C C . LYS A 1 93 ? 14.078 15.677 -16.732 1.00 68.31 93 LYS A C 1
ATOM 740 O O . LYS A 1 93 ? 15.293 15.671 -16.584 1.00 68.31 93 LYS A O 1
ATOM 745 N N . ILE A 1 94 ? 13.469 15.192 -17.801 1.00 68.00 94 ILE A N 1
ATOM 746 C CA . ILE A 1 94 ? 14.190 14.823 -19.015 1.00 68.00 94 ILE A CA 1
ATOM 747 C C . ILE A 1 94 ? 14.646 16.132 -19.676 1.00 68.00 94 ILE A C 1
ATOM 749 O O . ILE A 1 94 ? 13.840 17.054 -19.834 1.00 68.00 94 ILE A O 1
ATOM 753 N N . SER A 1 95 ? 15.932 16.247 -20.012 1.00 70.56 95 SER A N 1
ATOM 754 C CA . SER A 1 95 ? 16.461 17.384 -20.772 1.00 70.56 95 SER A CA 1
ATOM 755 C C . SER A 1 95 ? 15.829 17.431 -22.168 1.00 70.56 95 SER A C 1
ATOM 757 O O . SER A 1 95 ? 15.458 16.402 -22.735 1.00 70.56 95 SER A O 1
ATOM 759 N N . LYS A 1 96 ? 15.662 18.638 -22.724 1.00 67.75 96 LYS A N 1
ATOM 760 C CA . LYS A 1 96 ? 15.075 18.857 -24.058 1.00 67.75 96 LYS A CA 1
ATOM 761 C C . LYS A 1 96 ? 15.970 18.185 -25.112 1.00 67.75 96 LYS A C 1
ATOM 763 O O . LYS A 1 96 ? 16.962 18.772 -25.518 1.00 67.75 96 LYS A O 1
ATOM 768 N N . GLY A 1 97 ? 15.650 16.950 -25.494 1.00 71.81 97 GLY A N 1
ATOM 769 C CA . GLY A 1 97 ? 16.408 16.160 -26.473 1.00 71.81 97 GLY A CA 1
ATOM 770 C C . GLY A 1 97 ? 16.550 14.676 -26.126 1.00 71.81 97 GLY A C 1
ATOM 771 O O . GLY A 1 97 ? 16.763 13.870 -27.024 1.00 71.81 97 GLY A O 1
ATOM 772 N N . ALA A 1 98 ? 16.386 14.287 -24.859 1.00 72.06 98 ALA A N 1
ATOM 773 C CA . ALA A 1 98 ? 16.352 12.875 -24.492 1.00 72.06 98 ALA A CA 1
ATOM 774 C C . ALA A 1 98 ? 14.948 12.292 -24.727 1.00 72.06 98 ALA A C 1
ATOM 776 O O . ALA A 1 98 ? 13.941 12.870 -24.305 1.00 72.06 98 ALA A O 1
ATOM 777 N N . ASP A 1 99 ? 14.879 11.149 -25.415 1.00 77.81 99 ASP A N 1
ATOM 778 C CA . ASP A 1 99 ? 13.623 10.426 -25.601 1.00 77.81 99 ASP A CA 1
ATOM 779 C C . ASP A 1 99 ? 13.124 9.913 -24.239 1.00 77.81 99 ASP A C 1
ATOM 781 O O . ASP A 1 99 ? 13.876 9.293 -23.486 1.00 77.81 99 ASP A O 1
ATOM 785 N N . PRO A 1 100 ? 11.861 10.156 -23.867 1.00 79.38 100 PRO A N 1
ATOM 786 C CA . PRO A 1 100 ? 11.370 9.761 -22.559 1.00 79.38 100 PRO A CA 1
ATOM 787 C C . PRO A 1 100 ? 11.420 8.240 -22.331 1.00 79.38 100 PRO A C 1
ATOM 789 O O . PRO A 1 100 ? 11.625 7.825 -21.193 1.00 79.38 100 PRO A O 1
ATOM 792 N N . LYS A 1 101 ? 11.314 7.408 -23.381 1.00 82.94 101 LYS A N 1
ATOM 793 C CA . LYS A 1 101 ? 11.421 5.944 -23.286 1.00 82.94 101 LYS A CA 1
ATOM 794 C C . LYS A 1 101 ? 12.864 5.435 -23.269 1.00 82.94 101 LYS A C 1
ATOM 796 O O . LYS A 1 101 ? 13.052 4.244 -23.055 1.00 82.94 101 LYS A O 1
ATOM 801 N N . SER A 1 102 ? 13.882 6.273 -23.466 1.00 82.12 102 SER A N 1
ATOM 802 C CA . SER A 1 102 ? 15.275 5.861 -23.231 1.00 82.12 102 SER A CA 1
ATOM 803 C C . SER A 1 102 ? 15.696 6.025 -21.765 1.00 82.12 102 SER A C 1
ATOM 805 O O . SER A 1 102 ? 16.691 5.445 -21.337 1.00 82.12 102 SER A O 1
ATOM 807 N N . VAL A 1 103 ? 14.914 6.767 -20.972 1.00 84.56 103 VAL A N 1
ATOM 808 C CA . VAL A 1 103 ? 15.184 7.038 -19.556 1.00 84.56 103 VAL A CA 1
ATOM 809 C C . VAL A 1 103 ? 14.388 6.082 -18.670 1.00 84.56 103 VAL A C 1
ATOM 811 O O . VAL A 1 103 ? 13.169 5.964 -18.808 1.00 84.56 103 VAL A O 1
ATOM 814 N N . VAL A 1 104 ? 15.059 5.417 -17.724 1.00 86.69 104 VAL A N 1
ATOM 815 C CA . VAL A 1 104 ? 14.405 4.522 -16.755 1.00 86.69 104 VAL A CA 1
ATOM 816 C C . VAL A 1 104 ? 13.549 5.321 -15.779 1.00 86.69 104 VAL A C 1
ATOM 818 O O . VAL A 1 104 ? 14.009 6.278 -15.158 1.00 86.69 104 VAL A O 1
ATOM 821 N N . CYS A 1 105 ? 12.302 4.893 -15.602 1.00 88.38 105 CYS A N 1
ATOM 822 C CA . CYS A 1 105 ? 11.348 5.504 -14.695 1.00 88.38 105 CYS A CA 1
ATOM 823 C C . CYS A 1 105 ? 11.838 5.408 -13.244 1.00 88.38 105 CYS A C 1
ATOM 825 O O . CYS A 1 105 ? 11.879 4.318 -12.672 1.00 88.38 105 CYS A O 1
ATOM 827 N N . ALA A 1 106 ? 12.110 6.543 -12.595 1.00 84.56 106 ALA A N 1
ATOM 828 C CA . ALA A 1 106 ? 12.493 6.535 -11.179 1.00 84.56 106 ALA A CA 1
ATOM 829 C C . ALA A 1 106 ? 11.419 5.919 -10.262 1.00 84.56 106 ALA A C 1
ATOM 831 O O . ALA A 1 106 ? 11.754 5.232 -9.300 1.00 84.56 106 ALA A O 1
ATOM 832 N N . PHE A 1 107 ? 10.131 6.097 -10.580 1.00 87.12 107 PHE A N 1
ATOM 833 C CA . PHE A 1 107 ? 9.049 5.453 -9.825 1.00 87.12 107 PHE A CA 1
ATOM 834 C C . PHE A 1 107 ? 9.050 3.933 -10.003 1.00 87.12 107 PHE A C 1
ATOM 836 O O . PHE A 1 107 ? 8.704 3.211 -9.073 1.00 87.12 107 PHE A O 1
ATOM 843 N N . PHE A 1 108 ? 9.432 3.433 -11.183 1.00 87.62 108 PHE A N 1
ATOM 844 C CA . PHE A 1 108 ? 9.542 1.995 -11.420 1.00 87.62 108 PHE A CA 1
ATOM 845 C C . PHE A 1 108 ? 10.731 1.408 -10.672 1.00 87.62 108 PHE A C 1
ATOM 847 O O . PHE A 1 108 ? 10.579 0.392 -10.003 1.00 87.62 108 PHE A O 1
ATOM 854 N N . LYS A 1 109 ? 11.878 2.096 -10.703 1.00 84.88 109 LYS A N 1
ATOM 855 C CA . LYS A 1 109 ? 13.071 1.721 -9.936 1.00 84.88 109 LYS A CA 1
ATOM 856 C C . LYS A 1 109 ? 12.776 1.553 -8.441 1.00 84.88 109 LYS A C 1
ATOM 858 O O . LYS A 1 109 ? 13.355 0.691 -7.794 1.00 84.88 109 LYS A O 1
ATOM 863 N N . GLN A 1 110 ? 11.856 2.349 -7.900 1.00 83.38 110 GLN A N 1
ATOM 864 C CA . GLN A 1 110 ? 11.418 2.254 -6.506 1.00 83.38 110 GLN A CA 1
ATOM 865 C C . GLN A 1 110 ? 10.197 1.347 -6.277 1.00 83.38 110 GLN A C 1
ATOM 867 O O . GLN A 1 110 ? 9.698 1.264 -5.156 1.00 83.38 110 GLN A O 1
ATOM 872 N N . GLY A 1 111 ? 9.678 0.690 -7.317 1.00 85.50 111 GLY A N 1
ATOM 873 C CA . GLY A 1 111 ? 8.518 -0.199 -7.218 1.00 85.50 111 GLY A CA 1
ATOM 874 C C . GLY A 1 111 ? 7.178 0.507 -6.969 1.00 85.50 111 GLY A C 1
ATOM 875 O O . GLY A 1 111 ? 6.219 -0.139 -6.567 1.00 85.50 111 GLY A O 1
ATOM 876 N N . GLN A 1 112 ? 7.093 1.820 -7.202 1.00 84.69 112 GLN A N 1
ATOM 877 C CA . GLN A 1 112 ? 5.899 2.648 -6.961 1.00 84.69 112 GLN A CA 1
ATOM 878 C C . GLN A 1 112 ? 5.195 3.091 -8.255 1.00 84.69 112 GLN A C 1
ATOM 880 O O . GLN A 1 112 ? 4.219 3.842 -8.220 1.00 84.69 112 GLN A O 1
ATOM 885 N N . CYS A 1 113 ? 5.682 2.676 -9.429 1.00 89.00 113 CYS A N 1
ATOM 886 C CA . CYS A 1 113 ? 5.058 3.065 -10.689 1.00 89.00 113 CYS A CA 1
ATOM 887 C C . CYS A 1 113 ? 3.751 2.299 -10.930 1.00 89.00 113 CYS A C 1
ATOM 889 O O . CYS A 1 113 ? 3.757 1.099 -11.182 1.00 89.00 113 CYS A O 1
ATOM 891 N N . THR A 1 114 ? 2.629 3.020 -10.955 1.00 89.31 114 THR A N 1
ATOM 892 C CA . THR A 1 114 ? 1.297 2.475 -11.273 1.00 89.31 114 THR A CA 1
ATOM 893 C C . THR A 1 114 ? 0.958 2.499 -12.767 1.00 89.31 114 THR A C 1
ATOM 895 O O . THR A 1 114 ? -0.113 2.042 -13.159 1.00 89.31 114 THR A O 1
ATOM 898 N N . LYS A 1 115 ? 1.844 3.036 -13.622 1.00 89.25 115 LYS A N 1
ATOM 899 C CA . LYS A 1 115 ? 1.586 3.212 -15.065 1.00 89.25 115 LYS A CA 1
ATOM 900 C C . LYS A 1 115 ? 1.874 1.963 -15.903 1.00 89.25 115 LYS A C 1
ATOM 902 O O . LYS A 1 115 ? 1.328 1.856 -17.000 1.00 89.25 115 LYS A O 1
ATOM 907 N N . GLY A 1 116 ? 2.712 1.046 -15.408 1.00 86.69 116 GLY A N 1
ATOM 908 C CA . GLY A 1 116 ? 3.120 -0.157 -16.147 1.00 86.69 116 GLY A CA 1
ATOM 909 C C . GLY A 1 116 ? 3.658 0.185 -17.542 1.00 86.69 116 GLY A C 1
ATOM 910 O O . GLY A 1 116 ? 4.434 1.126 -17.693 1.00 86.69 116 GLY A O 1
ATOM 911 N N . ASP A 1 117 ? 3.171 -0.514 -18.565 1.00 87.69 117 ASP A N 1
ATOM 912 C CA . ASP A 1 117 ? 3.563 -0.340 -19.974 1.00 87.69 117 ASP A CA 1
ATOM 913 C C . ASP A 1 117 ? 3.186 1.022 -20.574 1.00 87.69 117 ASP A C 1
ATOM 915 O O . ASP A 1 117 ? 3.760 1.460 -21.569 1.00 87.69 117 ASP A O 1
ATOM 919 N N . LYS A 1 118 ? 2.222 1.726 -19.968 1.00 87.94 118 LYS A N 1
ATOM 920 C CA . LYS A 1 118 ? 1.803 3.069 -20.402 1.00 87.94 118 LYS A CA 1
ATOM 921 C C . LYS A 1 118 ? 2.669 4.172 -19.794 1.00 87.94 118 LYS A C 1
ATOM 923 O O . LYS A 1 118 ? 2.341 5.355 -19.913 1.00 87.94 118 LYS A O 1
ATOM 928 N N . CYS A 1 119 ? 3.738 3.822 -19.079 1.00 90.62 119 CYS A N 1
ATOM 929 C CA . CYS A 1 119 ? 4.633 4.8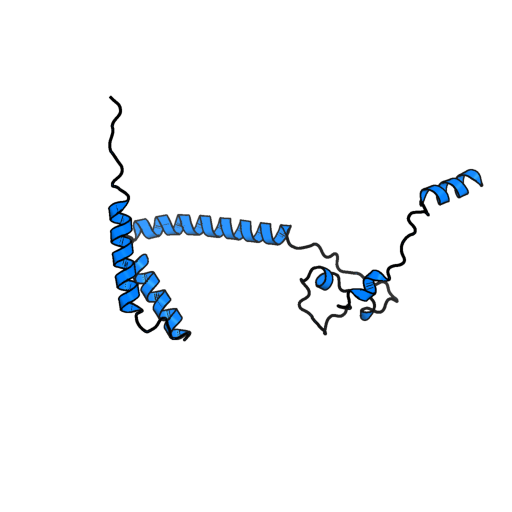16 -18.517 1.00 90.62 119 CYS A CA 1
ATOM 930 C C . CYS A 1 119 ? 5.329 5.608 -19.634 1.00 90.62 119 CYS A C 1
ATOM 932 O O . CYS A 1 119 ? 5.753 5.059 -20.645 1.00 90.62 119 CYS A O 1
ATOM 934 N N . LYS A 1 120 ? 5.462 6.927 -19.437 1.00 86.44 120 LYS A N 1
ATOM 935 C CA . LYS A 1 120 ? 6.240 7.794 -20.339 1.00 86.44 120 LYS A CA 1
ATOM 936 C C . LYS A 1 120 ? 7.728 7.410 -20.331 1.00 86.44 120 LYS A C 1
ATOM 938 O O . LYS A 1 120 ? 8.412 7.656 -21.310 1.00 86.44 120 LYS A O 1
ATOM 943 N N . PHE A 1 121 ? 8.187 6.804 -19.241 1.00 89.56 121 PHE A N 1
ATOM 944 C CA . PHE A 1 121 ? 9.561 6.384 -19.005 1.00 89.56 121 PHE A CA 1
ATOM 945 C C . PHE A 1 121 ? 9.709 4.868 -19.153 1.00 89.56 121 PHE A C 1
ATOM 947 O O . PHE A 1 121 ? 8.740 4.135 -18.959 1.00 89.56 121 PHE A O 1
ATOM 954 N N . SER A 1 122 ? 10.921 4.391 -19.427 1.00 89.00 122 SER A N 1
ATOM 955 C CA . SER A 1 122 ? 11.201 2.959 -19.554 1.00 89.00 122 SER A CA 1
ATOM 956 C C . SER A 1 122 ? 11.120 2.223 -18.220 1.00 89.00 122 SER A C 1
ATOM 958 O O . SER A 1 122 ? 11.562 2.725 -17.187 1.00 89.00 122 SER A O 1
ATOM 960 N N . HIS A 1 123 ? 10.580 1.008 -18.242 1.00 90.19 123 HIS A N 1
ATOM 961 C CA . HIS A 1 123 ? 10.628 0.058 -17.125 1.00 90.19 123 HIS A CA 1
ATOM 962 C C . HIS A 1 123 ? 11.722 -1.004 -17.323 1.00 90.19 123 HIS A C 1
ATOM 964 O O . HIS A 1 123 ? 11.751 -2.024 -16.640 1.00 90.19 123 HIS A O 1
ATOM 970 N N . ASP A 1 124 ? 12.636 -0.778 -18.261 1.00 87.50 124 ASP A N 1
ATOM 971 C CA . ASP A 1 124 ? 13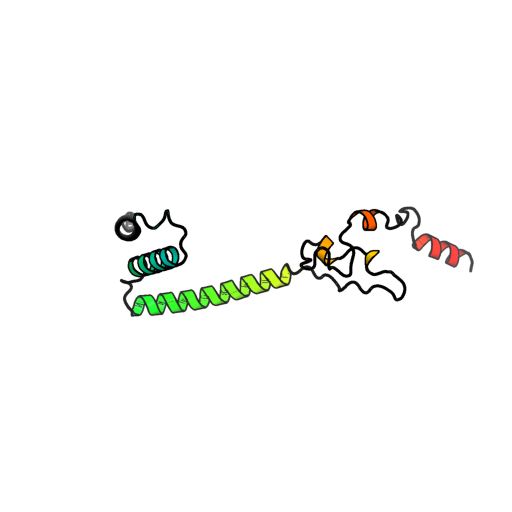.756 -1.672 -18.495 1.00 87.50 124 ASP A CA 1
ATOM 972 C C . ASP A 1 124 ? 14.962 -1.275 -17.624 1.00 87.50 124 ASP A C 1
ATOM 974 O O . ASP A 1 124 ? 15.592 -0.239 -17.830 1.00 87.50 124 ASP A O 1
ATOM 978 N N . LEU A 1 125 ? 15.298 -2.112 -16.637 1.00 81.50 125 LEU A N 1
ATOM 979 C CA . LEU A 1 125 ? 16.444 -1.891 -15.737 1.00 81.50 125 LEU A CA 1
ATOM 980 C C . LEU A 1 125 ? 17.803 -2.088 -16.432 1.00 81.50 125 LEU A C 1
ATOM 982 O O . LEU A 1 125 ? 18.842 -1.768 -15.851 1.00 81.50 125 LEU A O 1
ATOM 986 N N . THR A 1 126 ? 17.834 -2.634 -17.652 1.00 79.62 126 THR A N 1
ATOM 987 C CA . THR A 1 126 ? 19.086 -2.858 -18.385 1.00 79.62 126 THR A CA 1
ATOM 988 C C . THR A 1 126 ? 19.622 -1.566 -18.998 1.00 79.62 126 THR A C 1
ATOM 990 O O . THR A 1 126 ? 20.840 -1.419 -19.115 1.00 79.62 126 THR A O 1
ATOM 993 N N . LEU A 1 127 ? 18.743 -0.598 -19.292 1.00 69.75 127 LEU A N 1
ATOM 994 C CA . LEU A 1 127 ? 19.125 0.728 -19.787 1.00 69.75 127 LEU A CA 1
ATOM 995 C C . LEU A 1 127 ? 19.986 1.509 -18.778 1.00 69.75 127 LEU A C 1
ATOM 997 O O . LEU A 1 127 ? 20.934 2.174 -19.184 1.00 69.75 127 LEU A O 1
ATOM 1001 N N . GLU A 1 128 ? 19.737 1.381 -17.468 1.00 65.31 128 GLU A N 1
ATOM 1002 C CA . GLU A 1 128 ? 20.530 2.081 -16.439 1.00 65.31 128 GLU A CA 1
ATOM 1003 C C . GLU A 1 128 ? 21.945 1.514 -16.265 1.00 65.31 128 GLU A C 1
ATOM 1005 O O . GLU A 1 128 ? 22.872 2.266 -15.963 1.00 65.31 128 GLU A O 1
ATOM 1010 N N . ARG A 1 129 ? 22.163 0.209 -16.487 1.00 62.22 129 ARG A N 1
ATOM 1011 C CA . ARG A 1 129 ? 23.514 -0.378 -16.358 1.00 62.22 129 ARG A CA 1
ATOM 1012 C C . ARG A 1 129 ? 24.502 0.167 -17.388 1.00 62.22 129 ARG A C 1
ATOM 1014 O O . ARG A 1 129 ? 25.704 0.014 -17.195 1.00 62.22 129 ARG A O 1
ATOM 1021 N N . LYS A 1 130 ? 24.008 0.781 -18.466 1.00 59.16 130 LYS A N 1
ATOM 1022 C CA . LYS A 1 130 ? 24.833 1.409 -19.502 1.00 59.16 130 LYS A CA 1
ATOM 1023 C C . LYS A 1 130 ? 25.215 2.853 -19.184 1.00 59.16 130 LYS A C 1
ATOM 1025 O O . LYS A 1 130 ? 25.837 3.480 -20.033 1.00 59.16 130 LYS A O 1
ATOM 1030 N N . CYS A 1 131 ? 24.876 3.388 -18.006 1.00 53.59 131 CYS A N 1
ATOM 1031 C CA . CYS A 1 131 ? 25.412 4.682 -17.603 1.00 53.59 131 CYS A CA 1
ATOM 1032 C C . CYS A 1 131 ? 26.940 4.557 -17.562 1.00 53.59 131 CYS A C 1
ATOM 1034 O O . CYS A 1 131 ? 27.478 3.753 -16.798 1.00 53.59 131 CYS A O 1
ATOM 1036 N N . GLU A 1 132 ? 27.598 5.279 -18.467 1.00 58.97 132 GLU A N 1
ATOM 1037 C CA . GLU A 1 132 ? 29.037 5.252 -18.689 1.00 58.97 132 GLU A CA 1
ATOM 1038 C C . GLU A 1 132 ? 29.746 5.314 -17.339 1.00 58.97 132 GLU A C 1
ATOM 1040 O O . GLU A 1 132 ? 29.506 6.225 -16.541 1.00 58.97 132 GLU A O 1
ATOM 1045 N N . LYS A 1 133 ? 30.523 4.271 -17.024 1.00 57.88 133 LYS A N 1
ATOM 1046 C CA . LYS A 1 133 ? 31.263 4.193 -15.767 1.00 57.88 133 LYS A CA 1
ATOM 1047 C C . LYS A 1 133 ? 32.127 5.444 -15.701 1.00 57.88 133 LYS A C 1
ATOM 1049 O O . LYS A 1 133 ? 33.125 5.518 -16.410 1.00 57.88 133 LYS A O 1
ATOM 1054 N N . ARG A 1 134 ? 31.762 6.409 -14.852 1.00 63.59 134 ARG A N 1
ATOM 1055 C CA . ARG A 1 134 ? 32.682 7.476 -14.460 1.00 63.59 134 ARG A CA 1
ATOM 1056 C C . ARG A 1 134 ? 33.929 6.761 -13.954 1.00 63.59 134 ARG A C 1
ATOM 1058 O O . ARG A 1 134 ? 33.838 5.971 -13.012 1.00 63.59 134 ARG A O 1
ATOM 1065 N N . SER A 1 135 ? 35.039 6.900 -14.668 1.00 66.56 135 SER A N 1
ATOM 1066 C CA . SER A 1 135 ? 36.270 6.205 -14.323 1.00 66.56 135 SER A CA 1
ATOM 1067 C C . SER A 1 135 ? 36.679 6.650 -12.923 1.00 66.56 135 SER A C 1
ATOM 1069 O O . SER A 1 135 ? 36.803 7.836 -12.643 1.00 66.56 135 SER A O 1
ATOM 1071 N N . VAL A 1 136 ? 36.883 5.683 -12.029 1.00 70.81 136 VAL A N 1
ATOM 1072 C CA . VAL A 1 136 ? 37.363 5.932 -10.655 1.00 70.81 136 VAL A CA 1
ATOM 1073 C C . VAL A 1 136 ? 38.734 6.628 -10.658 1.00 70.81 136 VAL A C 1
ATOM 1075 O O . VAL A 1 136 ? 39.139 7.206 -9.659 1.00 70.81 136 VAL A O 1
ATOM 1078 N N . TYR A 1 137 ? 39.432 6.580 -11.793 1.00 74.62 137 TYR A N 1
ATOM 1079 C CA . TYR A 1 137 ? 40.775 7.110 -11.993 1.00 74.62 137 TYR A CA 1
ATOM 1080 C C . TYR A 1 137 ? 40.822 8.542 -12.539 1.00 74.62 137 TYR A C 1
ATOM 1082 O O . TYR A 1 137 ? 41.916 9.075 -12.668 1.00 74.62 137 TYR A O 1
ATOM 1090 N N . ILE A 1 138 ? 39.684 9.160 -12.882 1.00 69.75 138 ILE A N 1
ATOM 1091 C CA . ILE A 1 138 ? 39.644 10.588 -13.227 1.00 69.75 138 ILE A CA 1
ATOM 1092 C C . ILE A 1 138 ? 39.061 11.320 -12.023 1.00 69.75 138 ILE A C 1
ATOM 1094 O O . ILE A 1 138 ? 37.843 11.383 -11.831 1.00 69.75 138 ILE A O 1
ATOM 1098 N N . ASP A 1 139 ? 39.950 11.823 -11.175 1.00 75.25 139 ASP A N 1
ATOM 1099 C CA . ASP A 1 139 ? 39.580 12.730 -10.101 1.00 75.25 139 ASP A CA 1
ATOM 1100 C C . ASP A 1 139 ? 39.410 14.131 -10.699 1.00 75.25 139 ASP A C 1
ATOM 1102 O O . ASP A 1 139 ? 40.307 14.635 -11.367 1.00 75.25 139 ASP A O 1
ATOM 1106 N N . ALA A 1 140 ? 38.268 14.780 -10.464 1.00 68.38 140 ALA A N 1
ATOM 1107 C CA . ALA A 1 140 ? 38.045 16.153 -10.928 1.00 68.38 140 ALA A CA 1
ATOM 1108 C C . ALA A 1 140 ? 39.082 17.139 -10.349 1.00 68.38 140 ALA A C 1
ATOM 1110 O O . ALA A 1 140 ? 39.281 18.221 -10.892 1.00 68.38 140 ALA A O 1
ATOM 1111 N N . ARG A 1 141 ? 39.764 16.753 -9.261 1.00 70.25 141 ARG A N 1
ATOM 1112 C CA . ARG A 1 141 ? 40.872 17.514 -8.67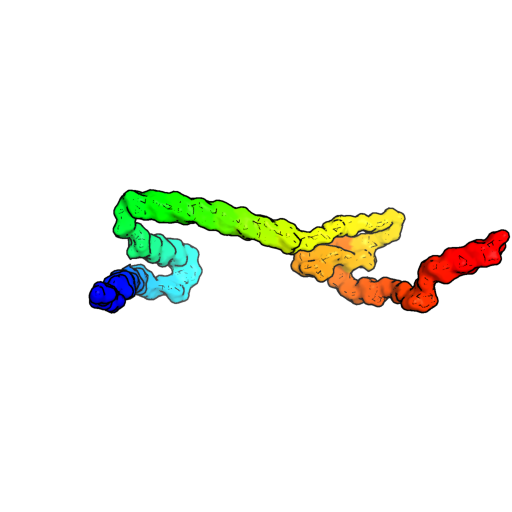4 1.00 70.25 141 ARG A CA 1
ATOM 1113 C C . ARG A 1 141 ? 42.128 17.520 -9.546 1.00 70.25 141 ARG A C 1
ATOM 1115 O O . ARG A 1 141 ? 42.868 18.497 -9.498 1.00 70.25 141 ARG A O 1
ATOM 1122 N N . ASP A 1 142 ? 42.363 16.473 -10.337 1.00 70.75 142 ASP A N 1
ATOM 1123 C CA . ASP A 1 142 ? 43.515 16.407 -11.246 1.00 70.75 142 ASP A CA 1
ATOM 1124 C C . ASP A 1 142 ? 43.363 17.425 -12.389 1.00 70.75 142 ASP A C 1
ATOM 1126 O O . ASP A 1 142 ? 44.312 18.126 -12.729 1.00 70.75 142 ASP A O 1
ATOM 1130 N N . GLU A 1 143 ? 42.139 17.610 -12.902 1.00 67.00 143 GLU A N 1
ATOM 1131 C CA . GLU A 1 143 ? 41.847 18.630 -13.924 1.00 67.00 143 GLU A CA 1
ATOM 1132 C C . GLU A 1 143 ? 42.082 20.066 -13.412 1.00 67.00 143 GLU A C 1
ATOM 1134 O O . GLU A 1 143 ? 42.480 20.947 -14.179 1.00 67.00 143 GLU A O 1
ATOM 1139 N N . GLU A 1 144 ? 41.851 20.320 -12.119 1.00 65.62 144 GLU A N 1
ATOM 1140 C CA . GLU A 1 144 ? 42.169 21.602 -11.474 1.00 65.62 144 GLU A CA 1
ATOM 1141 C C . GLU A 1 144 ? 43.676 21.791 -11.263 1.00 65.62 144 GLU A C 1
ATOM 1143 O O . GLU A 1 144 ? 44.176 22.906 -11.421 1.00 65.62 144 GLU A O 1
ATOM 1148 N N . LEU A 1 145 ? 44.410 20.718 -10.957 1.00 65.69 145 LEU A N 1
ATOM 1149 C CA . LEU A 1 145 ? 45.860 20.759 -10.771 1.00 65.69 145 LEU A CA 1
ATOM 1150 C C . LEU A 1 145 ? 46.591 20.998 -12.101 1.00 65.69 145 LEU A C 1
ATOM 1152 O O . LEU A 1 145 ? 47.482 21.843 -12.153 1.00 65.69 145 LEU A O 1
ATOM 1156 N N . GLU A 1 146 ? 46.166 20.348 -13.188 1.00 63.59 146 GLU A N 1
ATOM 1157 C CA . GLU A 1 146 ? 46.668 20.607 -14.549 1.00 63.59 146 GLU A CA 1
ATOM 1158 C C . GLU A 1 146 ? 46.414 22.060 -14.982 1.00 63.59 146 GLU A C 1
ATOM 1160 O O . GLU A 1 146 ? 47.323 22.739 -15.465 1.00 63.59 146 GLU A O 1
ATOM 1165 N N . LYS A 1 147 ? 45.207 22.596 -14.743 1.00 66.88 147 LYS A N 1
ATOM 1166 C CA . LYS A 1 147 ? 44.916 24.007 -15.054 1.00 66.88 147 LYS A CA 1
ATOM 1167 C C . LYS A 1 147 ? 45.704 24.981 -14.182 1.00 66.88 147 LYS A C 1
ATOM 1169 O O . LYS A 1 147 ? 46.161 25.996 -14.704 1.00 66.88 147 LYS A O 1
ATOM 1174 N N . GLY A 1 148 ? 45.886 24.673 -12.899 1.00 62.75 148 GLY A N 1
ATOM 1175 C CA . GLY A 1 148 ? 46.623 25.508 -11.950 1.00 62.75 148 GLY A CA 1
ATOM 1176 C C . GLY A 1 148 ? 48.142 25.502 -12.145 1.00 62.75 148 GLY A C 1
ATOM 1177 O O . GLY A 1 148 ? 48.774 26.506 -11.852 1.00 62.75 148 GLY A O 1
ATOM 1178 N N . ILE A 1 149 ? 48.727 24.414 -12.659 1.00 65.25 149 ILE A N 1
ATOM 1179 C CA . ILE A 1 149 ? 50.158 24.343 -13.017 1.00 65.25 149 ILE A CA 1
ATOM 1180 C C . ILE A 1 149 ? 50.443 25.011 -14.371 1.00 65.25 149 ILE A C 1
ATOM 1182 O O . ILE A 1 149 ? 51.562 25.460 -14.610 1.00 65.25 149 ILE A O 1
ATOM 1186 N N . SER A 1 150 ? 49.448 25.084 -15.260 1.00 58.22 150 SER A N 1
ATOM 1187 C CA . SER A 1 150 ? 49.601 25.695 -16.588 1.00 58.22 150 SER A CA 1
ATOM 1188 C C . SER A 1 150 ? 49.499 27.229 -16.626 1.00 58.22 150 SER A C 1
ATOM 1190 O O . SER A 1 150 ? 49.712 27.809 -17.692 1.00 58.22 150 SER A O 1
ATOM 1192 N N . SER A 1 151 ? 49.148 27.881 -15.509 1.00 51.75 151 SER A N 1
ATOM 1193 C CA . SER A 1 151 ? 49.101 29.352 -15.380 1.00 51.75 151 SER A CA 1
ATOM 1194 C C . SER A 1 151 ? 50.309 29.872 -14.614 1.00 51.75 151 SER A C 1
ATOM 1196 O O . SER A 1 151 ? 50.841 30.924 -15.031 1.00 51.75 151 SER A O 1
#

Radius of gyration: 31.58 Å; chains: 1; bounding box: 75×52×83 Å

Foldseek 3Di:
DDDDDDDDPPPPVVVLVVVLVVQLCVQLPPLVVDPDPVSVVVSVVSNCCSVPVPDDPVNCVVVVVVVVVVVVVVVVVVVVVCVVPPPPPPPDDDPPPDQQQLAADPCLVVVNDPCPPNDSYHNDPVSVVPPPPPPPPDDVVVVVVVVVVVD